Protein AF-A0AAV5TIB2-F1 (afdb_monomer_lite)

Organism: NCBI:txid358040

Secondary structure (DSSP, 8-state):
-HHHHHHS-TTTTTS---PPPSSS---THHHHHHHHHHHHHHHHHHHHHHHHHHHH-GGGHHHHHHHHHHHHHHHHHHHHHHGGGS-HHHHHHHHHHHHHHHHHHHHHHH--

Sequence (112 aa):
MLLMLLSTPTWATTTPTDEETLFFEPNPYIPLVIAVLFGIGDNCVNTSRTVICALILPEKRAQVFSISKFYQSLFQALIMFLSPLISVQVYSAVMTSFGFAALFLYKSAIEN

Foldseek 3Di:
DVLCQQADDFQVQADDDPDDGNHDDDDPVSVVVVVVVVVVVVVVVLVLLLVLLCVQCVPCSVVSSVVVVVVVVVVVVVCVVCRNVGTPVRVVVVVVVVVVVCVVVSVVSVVD

Structure (mmCIF, N/CA/C/O backbone):
data_AF-A0AAV5TIB2-F1
#
_entry.id   AF-A0AAV5TIB2-F1
#
loop_
_atom_site.group_PDB
_atom_site.id
_atom_site.type_symbol
_atom_site.label_atom_id
_atom_site.label_alt_id
_atom_site.label_comp_id
_atom_site.label_asym_id
_atom_site.label_entity_id
_atom_site.label_seq_id
_atom_site.pdbx_PDB_ins_code
_atom_site.Cartn_x
_atom_site.Cartn_y
_atom_site.Cartn_z
_atom_site.occupancy
_atom_site.B_iso_or_equiv
_atom_site.auth_seq_id
_atom_site.auth_comp_id
_atom_site.auth_asym_id
_atom_site.auth_atom_id
_atom_site.pdbx_PDB_model_num
ATOM 1 N N . MET A 1 1 ? 2.931 -4.862 -4.838 1.00 81.31 1 MET A N 1
ATOM 2 C CA . MET A 1 1 ? 4.291 -4.290 -4.730 1.00 81.31 1 MET A CA 1
ATOM 3 C C . MET A 1 1 ? 5.316 -5.107 -5.498 1.00 81.31 1 MET A C 1
ATOM 5 O O . MET A 1 1 ? 5.884 -4.570 -6.433 1.00 81.31 1 MET A O 1
ATOM 9 N N . LEU A 1 2 ? 5.494 -6.399 -5.197 1.00 86.81 2 LEU A N 1
ATOM 10 C CA . LEU A 1 2 ? 6.515 -7.234 -5.854 1.00 86.81 2 LEU A CA 1
ATOM 11 C C . LEU A 1 2 ? 6.412 -7.283 -7.385 1.00 86.81 2 LEU A C 1
ATOM 13 O O . LEU A 1 2 ? 7.404 -7.039 -8.053 1.00 86.81 2 LEU A O 1
ATOM 17 N N . LEU A 1 3 ? 5.220 -7.532 -7.942 1.00 86.19 3 LEU A N 1
ATOM 18 C CA . LEU A 1 3 ? 5.050 -7.618 -9.398 1.00 86.19 3 LEU A CA 1
ATOM 19 C C . LEU A 1 3 ? 5.461 -6.313 -10.104 1.00 86.19 3 LEU A C 1
ATOM 21 O O . LEU A 1 3 ? 6.228 -6.361 -11.051 1.00 86.19 3 LEU A O 1
ATOM 25 N N . MET A 1 4 ? 5.035 -5.160 -9.569 1.00 87.38 4 MET A N 1
ATOM 26 C CA . MET A 1 4 ? 5.437 -3.832 -10.053 1.00 87.38 4 MET A CA 1
ATOM 27 C C . MET A 1 4 ? 6.957 -3.638 -9.978 1.00 87.38 4 MET A C 1
ATOM 29 O O . MET A 1 4 ? 7.560 -3.173 -10.932 1.00 87.38 4 MET A O 1
ATOM 33 N N . LEU A 1 5 ? 7.593 -4.021 -8.867 1.00 87.75 5 LEU A N 1
ATOM 34 C CA . LEU A 1 5 ? 9.041 -3.871 -8.702 1.00 87.75 5 LEU A CA 1
ATOM 35 C C . LEU A 1 5 ? 9.839 -4.715 -9.711 1.00 87.75 5 LEU A C 1
ATOM 37 O O . LEU A 1 5 ? 10.896 -4.294 -10.162 1.00 87.75 5 LEU A O 1
ATOM 41 N N . LEU A 1 6 ? 9.342 -5.906 -10.053 1.00 87.44 6 LEU A N 1
ATOM 42 C CA . LEU A 1 6 ? 10.032 -6.844 -10.941 1.00 87.44 6 LEU A CA 1
ATOM 43 C C . LEU A 1 6 ? 9.843 -6.533 -12.433 1.00 87.44 6 LEU A C 1
ATOM 45 O O . LEU A 1 6 ? 10.684 -6.931 -13.240 1.00 87.44 6 LEU A O 1
ATOM 49 N N . SER A 1 7 ? 8.750 -5.855 -12.797 1.00 88.06 7 SER A N 1
ATOM 50 C CA . SER A 1 7 ? 8.375 -5.572 -14.189 1.00 88.06 7 SER A CA 1
ATOM 51 C C . SER A 1 7 ? 8.530 -4.110 -14.609 1.00 88.06 7 SER A C 1
ATOM 53 O O . SER A 1 7 ? 8.191 -3.767 -15.739 1.00 88.06 7 SER A O 1
ATOM 55 N N . THR A 1 8 ? 8.925 -3.213 -13.703 1.00 87.06 8 THR A N 1
ATOM 56 C CA . THR A 1 8 ? 8.943 -1.768 -13.969 1.00 87.06 8 THR A CA 1
ATOM 57 C C . THR A 1 8 ? 10.332 -1.183 -13.698 1.00 87.06 8 THR A C 1
ATOM 59 O O . THR A 1 8 ? 10.834 -1.332 -12.582 1.00 87.06 8 THR A O 1
ATOM 62 N N . PRO A 1 9 ? 10.947 -0.492 -14.678 1.00 86.44 9 PRO A N 1
ATOM 63 C CA . PRO A 1 9 ? 12.220 0.199 -14.486 1.00 86.44 9 PRO A CA 1
ATOM 64 C C . PRO A 1 9 ? 12.151 1.292 -13.413 1.00 86.44 9 PRO A C 1
ATOM 66 O O . PRO A 1 9 ? 11.095 1.876 -13.158 1.00 86.44 9 PRO A O 1
ATOM 69 N N . THR A 1 10 ? 13.296 1.616 -12.809 1.00 84.62 10 THR A N 1
ATOM 70 C CA . THR A 1 10 ? 13.386 2.487 -11.621 1.00 84.62 10 THR A CA 1
ATOM 71 C C . THR A 1 10 ? 12.777 3.876 -11.833 1.00 84.62 10 THR A C 1
ATOM 73 O O . THR A 1 10 ? 12.105 4.391 -10.934 1.00 84.62 10 THR A O 1
ATOM 76 N N . TRP A 1 11 ? 12.981 4.460 -13.018 1.00 84.06 11 TRP A N 1
ATOM 77 C CA . TRP A 1 11 ? 12.564 5.825 -13.370 1.00 84.06 11 TRP A CA 1
ATOM 78 C C . TRP A 1 11 ? 11.382 5.894 -14.343 1.00 84.06 11 TRP A C 1
ATOM 80 O O . TRP A 1 11 ? 11.023 6.978 -14.807 1.00 84.06 11 TRP A O 1
ATOM 90 N N . ALA A 1 12 ? 10.713 4.765 -14.593 1.00 83.31 12 ALA A N 1
ATOM 91 C CA . ALA A 1 12 ? 9.584 4.693 -15.522 1.00 83.31 12 ALA A CA 1
ATOM 92 C C . ALA A 1 12 ? 8.384 5.579 -15.122 1.00 83.31 12 ALA A C 1
ATOM 94 O O . ALA A 1 12 ? 7.521 5.856 -15.950 1.00 83.31 12 ALA A O 1
ATOM 95 N N . THR A 1 13 ? 8.314 6.031 -13.866 1.00 77.44 13 THR A N 1
ATOM 96 C CA . THR A 1 13 ? 7.272 6.939 -13.356 1.00 77.44 13 THR A CA 1
ATOM 97 C C . THR A 1 13 ? 7.497 8.408 -13.705 1.00 77.44 13 THR A C 1
ATOM 99 O O . THR A 1 13 ? 6.547 9.186 -13.641 1.00 77.44 13 THR A O 1
ATOM 102 N N . THR A 1 14 ? 8.721 8.796 -14.066 1.00 82.06 14 THR A N 1
ATOM 103 C CA . THR A 1 14 ? 9.094 10.206 -14.273 1.00 82.06 14 THR A CA 1
ATOM 104 C C . THR A 1 14 ? 9.515 10.481 -15.710 1.00 82.06 14 THR A C 1
ATOM 106 O O . THR A 1 14 ? 9.211 11.546 -16.245 1.00 82.06 14 THR A O 1
ATOM 109 N N . THR A 1 15 ? 10.198 9.533 -16.352 1.00 81.81 15 THR A N 1
ATOM 110 C CA . THR A 1 15 ? 10.759 9.712 -17.694 1.00 81.81 15 THR A CA 1
ATOM 111 C C . THR A 1 15 ? 10.554 8.470 -18.556 1.00 81.81 15 THR A C 1
ATOM 113 O O . THR A 1 15 ? 10.665 7.351 -18.043 1.00 81.81 15 THR A O 1
ATOM 116 N N . PRO A 1 16 ? 10.321 8.631 -19.876 1.00 80.69 16 PRO A N 1
ATOM 117 C CA . PRO A 1 16 ? 10.408 7.519 -20.815 1.00 80.69 16 PRO A CA 1
ATOM 118 C C . PRO A 1 16 ? 11.749 6.804 -20.636 1.00 80.69 16 PRO A C 1
ATOM 120 O O . PRO A 1 16 ? 12.796 7.448 -20.609 1.00 80.69 16 PRO A O 1
ATOM 123 N N . THR A 1 17 ? 11.694 5.493 -20.440 1.00 80.88 17 THR A N 1
ATOM 124 C CA . THR A 1 17 ? 12.839 4.663 -20.065 1.00 80.88 17 THR A CA 1
ATOM 125 C C . THR A 1 17 ? 12.826 3.406 -20.916 1.00 80.88 17 THR A C 1
ATOM 127 O O . THR A 1 17 ? 11.769 2.802 -21.082 1.00 80.88 17 THR A O 1
ATOM 130 N N . ASP A 1 18 ? 14.003 3.028 -21.405 1.00 77.88 18 ASP A N 1
ATOM 131 C CA . ASP A 1 18 ? 14.257 1.785 -22.148 1.00 77.88 18 ASP A CA 1
ATOM 132 C C . ASP A 1 18 ? 15.269 0.896 -21.396 1.00 77.88 18 ASP A C 1
ATOM 134 O O . ASP A 1 18 ? 15.993 0.091 -21.970 1.00 77.88 18 ASP A O 1
ATOM 138 N N . GLU A 1 19 ? 15.388 1.112 -20.082 1.00 78.06 19 GLU A N 1
ATOM 139 C CA . GLU A 1 19 ? 16.243 0.313 -19.207 1.00 78.06 19 GLU A CA 1
ATOM 140 C C . GLU A 1 19 ? 15.662 -1.089 -19.007 1.00 78.06 19 GLU A C 1
ATOM 142 O O . GLU A 1 19 ? 14.444 -1.273 -18.913 1.00 78.06 19 GLU A O 1
ATOM 147 N N . GLU A 1 20 ? 16.556 -2.068 -18.859 1.00 77.38 20 GLU A N 1
ATOM 148 C CA . GLU A 1 20 ? 16.172 -3.438 -18.545 1.00 77.38 20 GLU A CA 1
ATOM 149 C C . GLU A 1 20 ? 15.423 -3.522 -17.208 1.00 77.38 20 GLU A C 1
ATOM 151 O O . GLU A 1 20 ? 15.765 -2.901 -16.196 1.00 77.38 20 GLU A O 1
ATOM 156 N N . THR A 1 21 ? 14.375 -4.338 -17.202 1.00 83.00 21 THR A N 1
ATOM 157 C CA . THR A 1 21 ? 13.627 -4.692 -15.997 1.00 83.00 21 THR A CA 1
ATOM 158 C C . THR A 1 21 ? 14.363 -5.729 -15.160 1.00 83.00 21 THR A C 1
ATOM 160 O O . THR A 1 21 ? 15.120 -6.539 -15.683 1.00 83.00 21 THR A O 1
ATOM 163 N N . LEU A 1 22 ? 14.044 -5.787 -13.866 1.00 77.56 22 LEU A N 1
ATOM 164 C CA . LEU A 1 22 ? 14.631 -6.752 -12.932 1.00 77.56 22 LEU A CA 1
ATOM 165 C C . LEU A 1 22 ? 14.416 -8.220 -13.332 1.00 77.56 22 LEU A C 1
ATOM 167 O O . LEU A 1 22 ? 15.322 -9.029 -13.148 1.00 77.56 22 LEU A O 1
ATOM 171 N N . PHE A 1 23 ? 13.217 -8.584 -13.804 1.00 83.00 23 PHE A N 1
ATOM 172 C CA . PHE A 1 23 ? 12.916 -9.986 -14.122 1.00 83.00 23 PHE A CA 1
ATOM 173 C C . PHE A 1 23 ? 11.888 -10.197 -15.238 1.00 83.00 23 PHE A C 1
ATOM 175 O O . PHE A 1 23 ? 12.005 -11.158 -15.993 1.00 83.00 23 PHE A O 1
ATOM 182 N N . PHE A 1 24 ? 10.867 -9.340 -15.340 1.00 83.19 24 PHE A N 1
ATOM 183 C CA . PHE A 1 24 ? 9.804 -9.495 -16.336 1.00 83.19 24 PHE A CA 1
ATOM 184 C C . PHE A 1 24 ? 9.873 -8.401 -17.386 1.00 83.19 24 PHE A C 1
ATOM 186 O O . PHE A 1 24 ? 9.713 -7.231 -17.048 1.00 83.19 24 PHE A O 1
ATOM 193 N N . GLU A 1 25 ? 10.011 -8.802 -18.648 1.00 82.81 25 GLU A N 1
ATOM 194 C CA . GLU A 1 25 ? 9.998 -7.875 -19.774 1.00 82.81 25 GLU A CA 1
ATOM 195 C C . GLU A 1 25 ? 8.667 -7.093 -19.829 1.00 82.81 25 GLU A C 1
ATOM 197 O O . GLU A 1 25 ? 7.593 -7.687 -19.639 1.00 82.81 25 GLU A O 1
ATOM 202 N N . PRO A 1 26 ? 8.699 -5.766 -20.062 1.00 79.50 26 PRO A N 1
ATOM 203 C CA . PRO A 1 26 ? 7.496 -4.948 -20.107 1.00 79.50 26 PRO A CA 1
ATOM 204 C C . PRO A 1 26 ? 6.520 -5.424 -21.190 1.00 79.50 26 PRO A C 1
ATOM 206 O O . PRO A 1 26 ? 6.841 -5.485 -22.372 1.00 79.50 26 PRO A O 1
ATOM 209 N N . ASN A 1 27 ? 5.282 -5.717 -20.794 1.00 86.06 27 ASN A N 1
ATOM 210 C CA . ASN A 1 27 ? 4.205 -6.116 -21.700 1.00 86.06 27 ASN A CA 1
ATOM 211 C C . ASN A 1 27 ? 2.891 -5.451 -21.254 1.00 86.06 27 ASN A C 1
ATOM 213 O O . ASN A 1 27 ? 2.645 -5.406 -20.046 1.00 86.06 27 ASN A O 1
ATOM 217 N N . PRO A 1 28 ? 2.020 -4.978 -22.171 1.00 87.06 28 PRO A N 1
ATOM 218 C CA . PRO A 1 28 ? 0.722 -4.379 -21.839 1.00 87.06 28 PRO A CA 1
ATOM 219 C C . PRO A 1 28 ? -0.195 -5.216 -20.928 1.00 87.06 28 PRO A C 1
ATOM 221 O O . PRO A 1 28 ? -1.021 -4.638 -20.224 1.00 87.06 28 PRO A O 1
ATOM 224 N N . TYR A 1 29 ? -0.065 -6.546 -20.873 1.00 91.75 29 TYR A N 1
ATOM 225 C CA . TYR A 1 29 ? -0.892 -7.372 -19.977 1.00 91.75 29 TYR A CA 1
ATOM 226 C C . TYR A 1 29 ? -0.479 -7.284 -18.500 1.00 91.75 29 TYR A C 1
ATOM 228 O O . TYR A 1 29 ? -1.325 -7.408 -17.613 1.00 91.75 29 TYR A O 1
ATOM 236 N N . ILE A 1 30 ? 0.801 -7.038 -18.212 1.00 91.19 30 ILE A N 1
ATOM 237 C CA . ILE A 1 30 ? 1.321 -6.947 -16.840 1.00 91.19 30 ILE A CA 1
ATOM 238 C C . ILE A 1 30 ? 0.674 -5.796 -16.045 1.00 91.19 30 ILE A C 1
ATOM 240 O O . ILE A 1 30 ? 0.164 -6.065 -14.953 1.00 91.19 30 ILE A O 1
ATOM 244 N N . PRO A 1 31 ? 0.612 -4.540 -16.538 1.00 90.50 31 PRO A N 1
ATOM 245 C CA . PRO A 1 31 ? -0.034 -3.454 -15.806 1.00 90.50 31 PRO A CA 1
ATOM 246 C C . PRO A 1 31 ? -1.536 -3.686 -15.604 1.00 90.50 31 PRO A C 1
ATOM 248 O O . PRO A 1 31 ? -2.070 -3.240 -14.593 1.00 90.50 31 PRO A O 1
ATOM 251 N N . LEU A 1 32 ? -2.216 -4.431 -16.488 1.00 93.50 32 LEU A N 1
ATOM 252 C CA . LEU A 1 32 ? -3.620 -4.813 -16.283 1.00 93.50 32 LEU A CA 1
ATOM 253 C C . LEU A 1 32 ? -3.774 -5.754 -15.084 1.00 93.50 32 LEU A C 1
ATOM 255 O O . LEU A 1 32 ? -4.631 -5.534 -14.228 1.00 93.50 32 LEU A O 1
ATOM 259 N N . VAL A 1 33 ? -2.914 -6.769 -14.978 1.00 93.69 33 VAL A N 1
ATOM 260 C CA . VAL A 1 33 ? -2.896 -7.673 -13.818 1.00 93.69 33 VAL A CA 1
ATOM 261 C C . VAL A 1 33 ? -2.548 -6.905 -12.543 1.00 93.69 33 VAL A C 1
ATOM 263 O O . VAL A 1 33 ? -3.210 -7.083 -11.520 1.00 93.69 33 VAL A O 1
ATOM 266 N N . ILE A 1 34 ? -1.560 -6.006 -12.602 1.00 92.75 34 ILE A N 1
ATOM 267 C CA . ILE A 1 34 ? -1.218 -5.120 -11.483 1.00 92.75 34 ILE A CA 1
ATOM 268 C C . ILE A 1 34 ? -2.444 -4.298 -11.068 1.00 92.75 34 ILE A C 1
ATOM 270 O O . ILE A 1 34 ? -2.772 -4.283 -9.884 1.00 92.75 34 ILE A O 1
ATOM 274 N N . ALA A 1 35 ? -3.150 -3.669 -12.010 1.00 93.12 35 ALA A N 1
ATOM 275 C CA . ALA A 1 35 ? -4.329 -2.855 -11.725 1.00 93.12 35 ALA A CA 1
ATOM 276 C C . ALA A 1 35 ? -5.442 -3.663 -11.038 1.00 93.12 35 ALA A C 1
ATOM 278 O O . ALA A 1 35 ? -6.017 -3.192 -10.057 1.00 93.12 35 ALA A O 1
ATOM 279 N N . VAL A 1 36 ? -5.698 -4.898 -11.484 1.00 95.38 36 VAL A N 1
ATOM 280 C CA . VAL A 1 36 ? -6.665 -5.799 -10.834 1.00 95.38 36 VAL A CA 1
ATOM 281 C C . VAL A 1 36 ? -6.242 -6.119 -9.399 1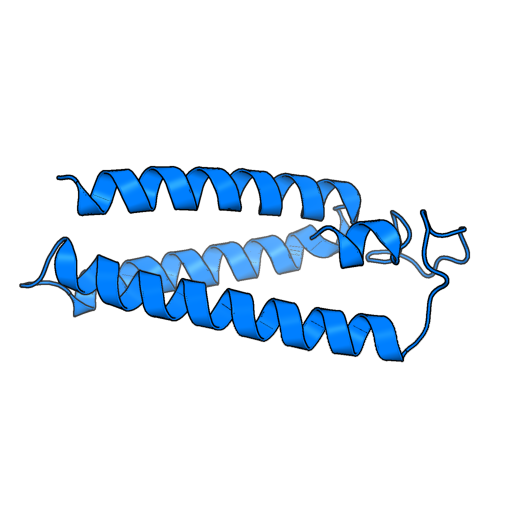.00 95.38 36 VAL A C 1
ATOM 283 O O . VAL A 1 36 ? -7.040 -5.969 -8.475 1.00 95.38 36 VAL A O 1
ATOM 286 N N . LEU A 1 37 ? -4.984 -6.514 -9.184 1.00 93.94 37 LEU A N 1
ATOM 287 C CA . LEU A 1 37 ? -4.474 -6.850 -7.850 1.00 93.94 37 LEU A CA 1
ATOM 288 C C . LEU A 1 37 ? -4.505 -5.647 -6.900 1.00 93.94 37 LEU A C 1
ATOM 290 O O . LEU A 1 37 ? -4.879 -5.786 -5.734 1.00 93.94 37 LEU A O 1
ATOM 294 N N . PHE A 1 38 ? -4.143 -4.462 -7.394 1.00 92.19 38 PHE A N 1
ATOM 295 C CA . PHE A 1 38 ? -4.237 -3.220 -6.632 1.00 92.19 38 PHE A CA 1
ATOM 296 C C . PHE A 1 38 ? -5.685 -2.856 -6.314 1.00 92.19 38 PHE A C 1
ATOM 298 O O . PHE A 1 38 ? -5.960 -2.475 -5.181 1.00 92.19 38 PHE A O 1
ATOM 305 N N . GLY A 1 39 ? -6.611 -3.020 -7.261 1.00 94.38 39 GLY A N 1
ATOM 306 C CA . GLY A 1 39 ? -8.036 -2.777 -7.035 1.00 94.38 39 GLY A CA 1
ATOM 307 C C . GLY A 1 39 ? -8.620 -3.687 -5.954 1.00 94.38 39 GLY A C 1
ATOM 308 O O . GLY A 1 39 ? -9.333 -3.217 -5.068 1.00 94.38 39 GLY A O 1
ATOM 309 N N . ILE A 1 40 ? -8.259 -4.975 -5.964 1.00 95.38 40 ILE A N 1
ATOM 310 C CA . ILE A 1 40 ? -8.645 -5.921 -4.906 1.00 95.38 40 ILE A CA 1
ATOM 311 C C . ILE A 1 40 ? -8.081 -5.463 -3.555 1.00 95.38 40 ILE A C 1
ATOM 313 O O . ILE A 1 40 ? -8.820 -5.379 -2.573 1.00 95.38 40 ILE A O 1
ATOM 317 N N . GLY A 1 41 ? -6.787 -5.131 -3.503 1.00 92.19 41 GLY A N 1
ATOM 318 C CA . GLY A 1 41 ? -6.128 -4.673 -2.280 1.00 92.19 41 GLY A CA 1
ATOM 319 C C . GLY A 1 41 ? -6.733 -3.386 -1.711 1.00 92.19 41 GLY A C 1
ATOM 320 O O . GLY A 1 41 ? -7.018 -3.319 -0.514 1.00 92.19 41 GLY A O 1
ATOM 321 N N . ASP A 1 42 ? -6.981 -2.387 -2.557 1.00 92.00 42 ASP A N 1
ATOM 322 C CA . ASP A 1 42 ? -7.585 -1.114 -2.153 1.00 92.00 42 ASP A CA 1
ATOM 323 C C . ASP A 1 42 ? -9.011 -1.308 -1.620 1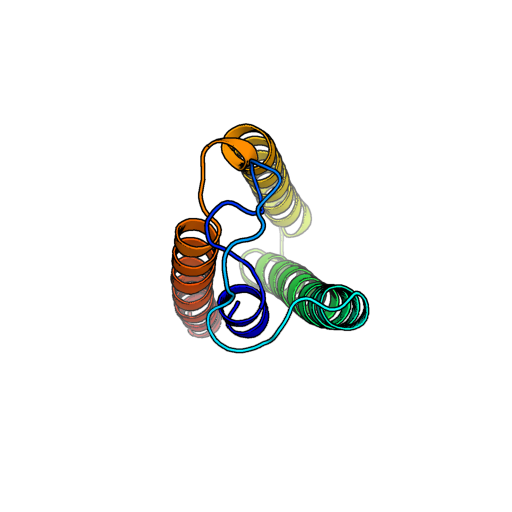.00 92.00 42 ASP A C 1
ATOM 325 O O . ASP A 1 42 ? -9.375 -0.750 -0.578 1.00 92.00 42 ASP A O 1
ATOM 329 N N . ASN A 1 43 ? -9.802 -2.172 -2.261 1.00 94.50 43 ASN A N 1
ATOM 330 C CA . ASN A 1 43 ? -11.141 -2.499 -1.780 1.00 94.50 43 ASN A CA 1
ATOM 331 C C . ASN A 1 43 ? -11.111 -3.165 -0.393 1.00 94.50 43 ASN A C 1
ATOM 333 O O . ASN A 1 43 ? -11.901 -2.799 0.485 1.00 94.50 43 ASN A O 1
ATOM 337 N N . CYS A 1 44 ? -10.179 -4.096 -0.158 1.00 93.44 44 CYS A N 1
ATOM 338 C CA . CYS A 1 44 ? -9.990 -4.718 1.154 1.00 93.44 44 CYS A CA 1
ATOM 339 C C . CYS A 1 44 ? -9.663 -3.670 2.228 1.00 93.44 44 CYS A C 1
ATOM 341 O O . CYS A 1 44 ? -10.335 -3.620 3.256 1.00 93.44 44 CYS A O 1
ATOM 343 N N . VAL A 1 45 ? -8.700 -2.776 1.974 1.00 91.44 45 VAL A N 1
ATOM 344 C CA . VAL A 1 45 ? -8.306 -1.723 2.930 1.00 91.44 45 VAL A CA 1
ATOM 345 C C . VAL A 1 45 ? -9.464 -0.764 3.230 1.00 91.44 45 VAL A C 1
ATOM 347 O O . VAL A 1 45 ? -9.702 -0.420 4.392 1.00 91.44 45 VAL A O 1
ATOM 350 N N . ASN A 1 46 ? -10.220 -0.341 2.214 1.00 92.38 46 ASN A N 1
ATOM 351 C CA . ASN A 1 46 ? -11.381 0.535 2.401 1.00 92.38 46 ASN A CA 1
ATOM 352 C C . ASN A 1 46 ? -12.512 -0.148 3.189 1.00 92.38 46 ASN A C 1
ATOM 354 O O . ASN A 1 46 ? -13.148 0.489 4.038 1.00 92.38 46 ASN A O 1
ATOM 358 N N . THR A 1 47 ? -12.728 -1.444 2.964 1.00 94.69 47 THR A N 1
ATOM 359 C CA . THR A 1 47 ? -13.707 -2.235 3.720 1.00 94.69 47 THR A CA 1
ATOM 360 C C . THR A 1 47 ? -13.274 -2.380 5.179 1.00 94.69 47 THR A C 1
ATOM 362 O O . THR A 1 47 ? -14.033 -2.024 6.084 1.00 94.69 47 THR A O 1
ATOM 365 N N . SER A 1 48 ? -12.027 -2.795 5.427 1.00 92.88 48 SER A N 1
ATOM 366 C CA . SER A 1 48 ? -11.461 -2.926 6.775 1.00 92.88 48 SER A CA 1
ATOM 367 C C . SER A 1 48 ? -11.506 -1.614 7.556 1.00 92.88 48 SER A C 1
ATOM 369 O O . SER A 1 48 ? -11.850 -1.626 8.735 1.00 92.88 48 SER A O 1
ATOM 371 N N . ARG A 1 49 ? -11.230 -0.473 6.909 1.00 92.06 49 ARG A N 1
ATOM 372 C CA . ARG A 1 49 ? -11.357 0.864 7.515 1.00 92.06 49 ARG A CA 1
ATOM 373 C C . ARG A 1 49 ? -12.780 1.137 7.989 1.00 92.06 49 ARG A C 1
ATOM 375 O O . ARG A 1 49 ? -12.961 1.598 9.110 1.00 92.06 49 ARG A O 1
ATOM 382 N N . THR A 1 50 ? -13.775 0.869 7.144 1.00 93.06 50 THR A N 1
ATOM 383 C CA . THR A 1 50 ? -15.189 1.081 7.491 1.00 93.06 50 THR A CA 1
ATOM 384 C C . THR A 1 50 ? -15.564 0.290 8.743 1.00 93.06 50 THR A C 1
ATOM 386 O O . THR A 1 50 ? -16.163 0.847 9.662 1.00 93.06 50 THR A O 1
ATOM 389 N N . VAL A 1 51 ? -15.141 -0.976 8.813 1.00 93.25 51 VAL A N 1
ATOM 390 C CA . VAL A 1 51 ? -15.360 -1.843 9.980 1.00 93.25 51 VAL A CA 1
ATOM 391 C C . VAL A 1 51 ? -14.640 -1.297 11.213 1.00 93.25 51 VAL A C 1
ATOM 393 O O . VAL A 1 51 ? -15.271 -1.116 12.249 1.00 93.25 51 VAL A O 1
ATOM 396 N N . ILE A 1 52 ? -13.353 -0.956 11.107 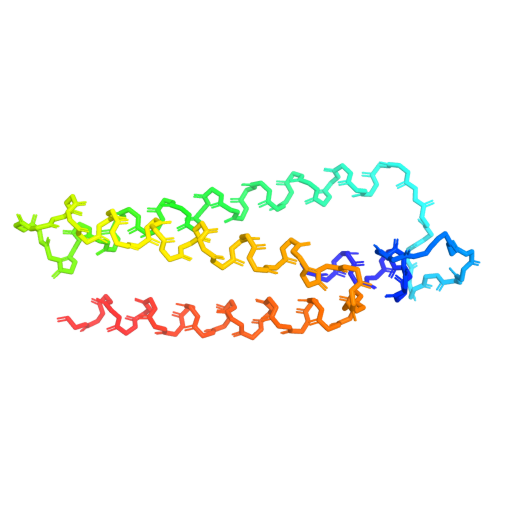1.00 92.12 52 ILE A N 1
ATOM 397 C CA . ILE A 1 52 ? -12.575 -0.433 12.240 1.00 92.12 52 ILE A CA 1
ATOM 398 C C . ILE A 1 52 ? -13.160 0.869 12.790 1.00 92.12 52 ILE A C 1
ATOM 400 O O . ILE A 1 52 ? -13.296 1.017 14.001 1.00 92.12 52 ILE A O 1
ATOM 404 N N . CYS A 1 53 ? -13.554 1.807 11.924 1.00 92.00 53 CYS A N 1
ATOM 405 C CA . CYS A 1 53 ? -14.139 3.070 12.368 1.00 92.00 53 CYS A CA 1
ATOM 406 C C . CYS A 1 53 ? -15.479 2.852 13.083 1.00 92.00 53 CYS A C 1
ATOM 408 O O . CYS A 1 53 ? -15.821 3.626 13.976 1.00 92.00 53 CYS A O 1
ATOM 410 N N . ALA A 1 54 ? -16.227 1.811 12.704 1.00 92.00 54 ALA A N 1
ATOM 411 C CA . ALA A 1 54 ? -17.461 1.428 13.376 1.00 92.00 54 ALA A CA 1
ATOM 412 C C . ALA A 1 54 ? -17.215 0.710 14.714 1.00 92.00 54 ALA A C 1
ATOM 414 O O . ALA A 1 54 ? 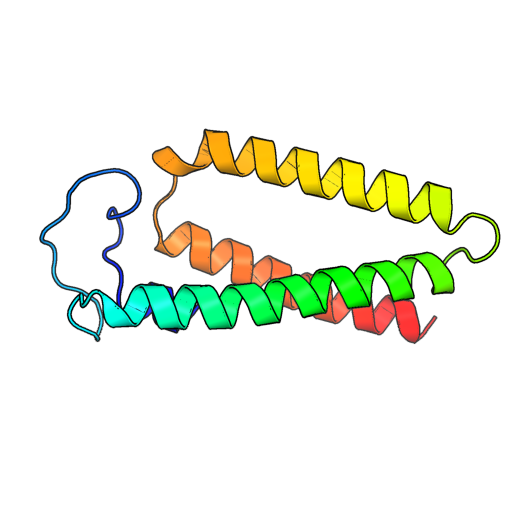-18.006 0.901 15.634 1.00 92.00 54 ALA A O 1
ATOM 415 N N . LEU A 1 55 ? -16.139 -0.076 14.830 1.00 91.50 55 LEU A N 1
ATOM 416 C CA . LEU A 1 55 ? -15.784 -0.804 16.054 1.00 91.50 55 LEU A CA 1
ATOM 417 C C . LEU A 1 55 ? -15.180 0.104 17.131 1.00 91.50 55 LEU A C 1
ATOM 419 O O . LEU A 1 55 ? -15.607 0.043 18.277 1.00 91.50 55 LEU A O 1
ATOM 423 N N . ILE A 1 56 ? -14.223 0.966 16.769 1.00 89.69 56 ILE A N 1
ATOM 424 C CA . ILE A 1 56 ? -13.471 1.783 17.740 1.00 89.69 56 ILE A CA 1
ATOM 425 C C . ILE A 1 56 ? -14.364 2.828 18.420 1.00 89.69 56 ILE A C 1
ATOM 427 O O . ILE A 1 56 ? -14.207 3.103 19.607 1.00 89.69 56 ILE A O 1
ATOM 431 N N . LEU A 1 57 ? -15.278 3.457 17.672 1.00 91.44 57 LEU A N 1
ATOM 432 C CA . LEU A 1 57 ? -16.133 4.515 18.215 1.00 91.44 57 LEU A CA 1
ATOM 433 C C . LEU A 1 57 ? -17.556 4.431 17.638 1.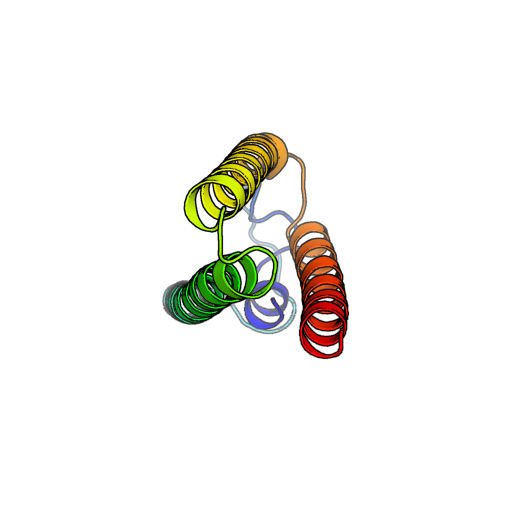00 91.44 57 LEU A C 1
ATOM 435 O O . LEU A 1 57 ? -17.927 5.249 16.789 1.00 91.44 57 LEU A O 1
ATOM 439 N N . PRO A 1 58 ? -18.376 3.464 18.091 1.00 90.38 58 PRO A N 1
ATOM 440 C CA . PRO A 1 58 ? -19.674 3.156 17.484 1.00 90.38 58 PRO A CA 1
ATOM 441 C C . PRO A 1 58 ? -20.628 4.356 17.476 1.00 90.38 58 PRO A C 1
ATOM 443 O O . PRO A 1 58 ? -21.257 4.644 16.454 1.00 90.38 58 PRO A O 1
ATOM 446 N N . GLU A 1 59 ? -20.650 5.126 18.566 1.00 95.56 59 GLU A N 1
ATOM 447 C CA . GLU A 1 59 ? -21.479 6.329 18.721 1.00 95.56 59 GLU A CA 1
ATOM 448 C C . GLU A 1 59 ? -21.129 7.437 17.716 1.00 95.56 59 GLU A C 1
ATOM 450 O O . GLU A 1 59 ? -21.985 8.230 17.319 1.00 95.56 59 GLU A O 1
ATOM 455 N N . LYS A 1 60 ? -19.863 7.510 17.284 1.00 93.81 60 LYS A N 1
ATOM 456 C CA . LYS A 1 60 ? -19.341 8.563 16.395 1.00 93.81 60 LYS A CA 1
ATOM 457 C C . LYS A 1 60 ? -18.770 8.004 15.090 1.00 93.81 60 LYS A C 1
ATOM 459 O O . LYS A 1 60 ? -17.974 8.673 14.429 1.00 93.81 60 LYS A O 1
ATOM 464 N N . ARG A 1 61 ? -19.226 6.820 14.666 1.00 92.88 61 ARG A N 1
ATOM 465 C CA . ARG A 1 61 ? -18.745 6.100 13.472 1.00 92.88 61 ARG A CA 1
ATOM 466 C C . ARG A 1 61 ? -18.630 6.976 12.221 1.00 92.88 61 ARG A C 1
ATOM 468 O O . ARG A 1 61 ? -17.620 6.930 11.530 1.00 92.88 61 ARG A O 1
ATOM 475 N N . ALA A 1 62 ? -19.626 7.829 11.964 1.00 93.19 62 ALA A N 1
ATOM 476 C CA . ALA A 1 62 ? -19.639 8.714 10.798 1.00 93.19 62 ALA A CA 1
ATOM 477 C C . ALA A 1 62 ? -18.558 9.806 10.875 1.00 93.19 62 ALA A C 1
ATOM 479 O O . ALA A 1 62 ? -17.913 10.109 9.875 1.00 93.19 62 ALA A O 1
ATOM 480 N N . GLN A 1 63 ? -18.324 10.364 12.067 1.00 95.50 63 GLN A N 1
ATOM 481 C CA . GLN A 1 63 ? -17.316 11.404 12.286 1.00 95.50 63 GLN A CA 1
ATOM 482 C C . GLN A 1 63 ? -15.908 10.820 12.140 1.00 95.50 63 GLN A C 1
ATOM 484 O O . GLN A 1 63 ? -15.090 11.363 11.399 1.00 95.50 63 GLN A O 1
ATOM 489 N N . VAL A 1 64 ? -15.649 9.671 12.771 1.00 94.56 64 VAL A N 1
ATOM 490 C CA . VAL A 1 64 ? -14.354 8.978 12.677 1.00 94.56 64 VAL A CA 1
ATOM 491 C C . VAL A 1 64 ? -14.075 8.529 11.245 1.00 94.56 64 VAL A C 1
ATOM 493 O O . VAL A 1 64 ? -12.975 8.744 10.736 1.00 94.56 64 VAL A O 1
ATOM 496 N N . PHE A 1 65 ? -15.076 7.978 10.555 1.00 94.00 65 PHE A N 1
ATOM 497 C CA . PHE A 1 65 ? -14.950 7.614 9.146 1.00 94.00 65 PHE A CA 1
ATOM 498 C C . PHE A 1 65 ? -14.648 8.831 8.260 1.00 94.00 65 PHE A C 1
ATOM 500 O O . PHE A 1 65 ? -13.753 8.766 7.415 1.00 94.00 65 PHE A O 1
ATOM 507 N N . SER A 1 66 ? -15.328 9.961 8.486 1.00 95.69 66 SER A N 1
ATOM 508 C CA . SER A 1 66 ? -15.088 11.206 7.748 1.00 95.69 66 SER A CA 1
ATOM 509 C C . SER A 1 66 ? -13.666 11.732 7.947 1.00 95.69 66 SER A C 1
ATOM 511 O O . SER A 1 66 ? -13.009 12.092 6.972 1.00 95.69 66 SER A O 1
ATOM 513 N N . ILE A 1 67 ? -13.160 11.741 9.185 1.00 95.44 67 ILE A N 1
ATOM 514 C CA . ILE A 1 67 ? -11.779 12.151 9.488 1.00 95.44 67 ILE A CA 1
ATOM 515 C C . ILE A 1 67 ? -10.789 11.214 8.784 1.00 95.44 67 ILE A C 1
ATOM 517 O O . ILE A 1 67 ? -9.851 11.661 8.127 1.00 95.44 67 ILE A O 1
ATOM 521 N N . SER A 1 68 ? -11.035 9.906 8.859 1.00 93.31 68 SER A N 1
ATOM 522 C CA . SER A 1 68 ? -10.215 8.888 8.201 1.00 93.31 68 SER A CA 1
ATOM 523 C C . SER A 1 68 ? -10.137 9.110 6.682 1.00 93.31 68 SER A C 1
ATOM 525 O O . SER A 1 68 ? -9.048 9.070 6.099 1.00 93.31 68 SER A O 1
ATOM 527 N N . LYS A 1 69 ? -11.275 9.392 6.033 1.00 93.75 69 LYS A N 1
ATOM 528 C CA . LYS A 1 69 ? -11.350 9.705 4.597 1.00 93.75 69 LYS A CA 1
ATOM 529 C C . LYS A 1 69 ? -10.675 11.030 4.245 1.00 93.75 69 LYS A C 1
ATOM 531 O O . LYS A 1 69 ? -9.978 11.082 3.237 1.00 93.75 69 LYS A O 1
ATOM 536 N N . PHE A 1 70 ? -10.813 12.059 5.080 1.00 96.69 70 PHE A N 1
ATOM 537 C CA . PHE A 1 70 ? -10.128 13.339 4.885 1.00 96.69 70 PHE A CA 1
ATOM 538 C C . PHE A 1 70 ? -8.606 13.159 4.819 1.00 96.69 70 PHE A C 1
ATOM 540 O O . PHE A 1 70 ? -7.980 13.590 3.852 1.00 96.69 70 PHE A O 1
ATOM 547 N N . TYR A 1 71 ? -8.020 12.447 5.788 1.00 94.56 71 TYR A N 1
ATOM 548 C CA . TYR A 1 71 ? -6.585 12.160 5.767 1.00 94.56 71 TYR A CA 1
ATOM 549 C C . TYR A 1 71 ? -6.185 11.280 4.577 1.00 94.56 71 TYR A C 1
ATOM 551 O O . TYR A 1 71 ? -5.164 11.555 3.955 1.00 94.56 71 TYR A O 1
ATOM 559 N N . GLN A 1 72 ? -6.985 10.268 4.210 1.00 93.12 72 GLN A N 1
ATOM 560 C CA . GLN A 1 72 ? -6.712 9.445 3.020 1.00 93.12 72 GLN A CA 1
ATOM 561 C C . GLN A 1 72 ? -6.584 10.308 1.758 1.00 93.12 72 GLN A C 1
ATOM 563 O O . GLN A 1 72 ? -5.581 10.205 1.055 1.00 93.12 72 GLN A O 1
ATOM 568 N N . SER A 1 73 ? -7.565 11.175 1.499 1.00 94.75 73 SER A N 1
ATOM 569 C CA . SER A 1 73 ? -7.566 12.049 0.323 1.00 94.75 73 SER A CA 1
ATOM 570 C C . SER A 1 73 ? -6.435 13.077 0.360 1.00 94.75 73 SER A C 1
ATOM 572 O O . SER A 1 73 ? -5.824 13.347 -0.671 1.00 94.75 73 SER A O 1
ATOM 574 N N . LEU A 1 74 ? -6.110 13.616 1.541 1.00 95.56 74 LEU A N 1
ATOM 575 C CA . LEU A 1 74 ? -4.991 14.543 1.714 1.00 95.56 74 LEU A CA 1
ATOM 576 C C . LEU A 1 74 ? -3.653 13.881 1.360 1.00 95.56 74 LEU A C 1
ATOM 578 O O . LEU A 1 74 ? -2.887 14.429 0.571 1.00 95.56 74 LEU A O 1
ATOM 582 N N . PHE A 1 75 ? -3.382 12.687 1.894 1.00 91.81 75 PHE A N 1
ATOM 583 C CA . PHE A 1 75 ? -2.160 11.948 1.567 1.00 91.81 75 PHE A CA 1
ATOM 584 C C . PHE A 1 75 ? -2.111 11.545 0.094 1.00 91.81 75 PHE A C 1
ATOM 586 O O . PHE A 1 75 ? -1.049 11.623 -0.517 1.00 91.81 75 PHE A O 1
ATOM 593 N N . GLN A 1 76 ? -3.244 11.169 -0.500 1.00 91.44 76 GLN A N 1
ATOM 594 C CA . GLN A 1 76 ? -3.308 10.846 -1.923 1.00 91.44 76 GLN A CA 1
ATOM 595 C C . GLN A 1 76 ? -2.985 12.065 -2.799 1.00 91.44 76 GLN A C 1
ATOM 597 O O . GLN A 1 76 ? -2.224 11.938 -3.757 1.00 91.44 76 GLN A O 1
ATOM 602 N N . ALA A 1 77 ? -3.485 13.250 -2.435 1.00 95.00 77 ALA A N 1
ATOM 603 C CA . ALA A 1 77 ? -3.137 14.496 -3.110 1.00 95.00 77 ALA A CA 1
ATOM 604 C C . ALA A 1 77 ? -1.638 14.811 -2.982 1.00 95.00 77 ALA A C 1
ATOM 606 O O . ALA A 1 77 ? -0.987 15.098 -3.983 1.00 95.00 77 ALA A O 1
ATOM 607 N N . LEU A 1 78 ? -1.062 14.691 -1.780 1.00 92.50 78 LEU A N 1
ATOM 608 C CA . LEU A 1 78 ? 0.376 14.894 -1.567 1.00 92.50 78 LEU A CA 1
ATOM 609 C C . LEU A 1 78 ? 1.216 13.937 -2.422 1.00 92.50 78 LEU A C 1
ATOM 611 O O . LEU A 1 78 ? 2.129 14.375 -3.116 1.00 92.50 78 LEU A O 1
ATOM 615 N N . ILE A 1 79 ? 0.883 12.645 -2.419 1.00 89.50 79 ILE A N 1
ATOM 616 C CA . ILE A 1 79 ? 1.595 11.635 -3.209 1.00 89.50 79 ILE A CA 1
ATOM 617 C C . ILE A 1 79 ? 1.490 11.932 -4.707 1.00 89.50 79 ILE A C 1
ATOM 619 O O . ILE A 1 79 ? 2.473 11.746 -5.416 1.00 89.50 79 ILE A O 1
ATOM 623 N N . MET A 1 80 ? 0.349 12.425 -5.193 1.00 88.88 80 MET A N 1
ATOM 624 C CA . MET A 1 80 ? 0.193 12.818 -6.596 1.00 88.88 80 MET A CA 1
ATOM 625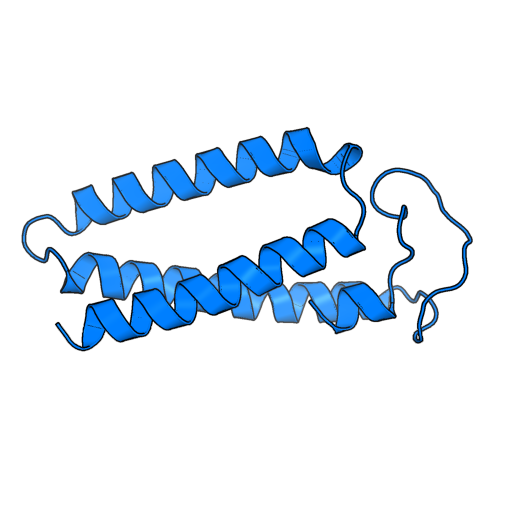 C C . MET A 1 80 ? 1.171 13.938 -6.988 1.00 88.88 80 MET A C 1
ATOM 627 O O . MET A 1 80 ? 1.773 13.866 -8.057 1.00 88.88 80 MET A O 1
ATOM 631 N N . PHE A 1 81 ? 1.391 14.929 -6.117 1.00 90.56 81 PHE A N 1
ATOM 632 C CA . PHE A 1 81 ? 2.387 15.984 -6.350 1.00 90.56 81 PHE A CA 1
ATOM 633 C C . PHE A 1 81 ? 3.834 15.502 -6.197 1.00 90.56 81 PHE A C 1
ATOM 635 O O . PHE A 1 81 ? 4.719 16.012 -6.880 1.00 90.56 81 PHE A O 1
ATOM 642 N N . LEU A 1 82 ? 4.087 14.532 -5.315 1.00 88.69 82 LEU A N 1
ATOM 643 C CA . LEU A 1 82 ? 5.418 13.953 -5.107 1.00 88.69 82 LEU A CA 1
ATOM 644 C C . LEU A 1 82 ? 5.781 12.890 -6.158 1.00 88.69 82 LEU A C 1
ATOM 646 O O . LEU A 1 82 ? 6.960 12.588 -6.328 1.00 88.69 82 LEU A O 1
ATOM 650 N N . SER A 1 83 ? 4.802 12.359 -6.894 1.00 86.94 83 SER A N 1
ATOM 651 C CA . SER A 1 83 ? 4.985 11.294 -7.886 1.00 86.94 83 SER A CA 1
ATOM 652 C C . SER A 1 83 ? 6.086 11.497 -8.919 1.00 86.94 83 SER A C 1
ATOM 654 O O . SER A 1 83 ? 6.794 10.524 -9.170 1.00 86.94 83 SER A O 1
ATOM 656 N N . PRO A 1 84 ? 6.297 12.688 -9.509 1.00 86.00 84 PRO A N 1
ATOM 657 C CA . PRO A 1 84 ? 7.388 12.866 -10.463 1.00 86.00 84 PRO A CA 1
ATOM 658 C C . PRO A 1 84 ? 8.776 12.878 -9.803 1.00 86.00 84 PRO A C 1
ATOM 660 O O . PRO A 1 84 ? 9.775 12.719 -10.495 1.00 86.00 84 PRO A O 1
ATOM 663 N N . LEU A 1 85 ? 8.873 13.061 -8.483 1.00 86.81 85 LEU A N 1
ATOM 664 C CA . LEU A 1 85 ? 10.151 13.189 -7.771 1.00 86.81 85 LEU A CA 1
ATOM 665 C C . LEU A 1 85 ? 10.663 11.860 -7.198 1.00 86.81 85 LEU A C 1
ATOM 667 O O . LEU A 1 85 ? 11.797 11.795 -6.726 1.00 86.81 85 LEU A O 1
ATOM 671 N N . ILE A 1 86 ? 9.832 10.815 -7.193 1.00 86.75 86 ILE A N 1
ATOM 672 C CA . ILE A 1 86 ? 10.089 9.572 -6.462 1.00 86.75 86 ILE A CA 1
ATOM 673 C C . ILE A 1 86 ? 10.204 8.398 -7.439 1.00 86.75 86 ILE A C 1
ATOM 675 O O . ILE A 1 86 ? 9.353 8.205 -8.305 1.00 86.75 86 ILE A O 1
ATOM 679 N N . SER A 1 87 ? 11.242 7.577 -7.258 1.00 87.81 87 SER A N 1
ATOM 680 C CA . SER A 1 87 ? 11.453 6.360 -8.045 1.00 87.81 87 SER A CA 1
ATOM 681 C C . SER A 1 87 ? 10.523 5.217 -7.625 1.00 87.81 87 SER A C 1
ATOM 683 O O . SER A 1 87 ? 10.046 5.139 -6.486 1.00 87.81 87 SER A O 1
ATOM 685 N N . VAL A 1 88 ? 10.313 4.260 -8.530 1.00 87.00 88 VAL A N 1
ATOM 686 C CA . VAL A 1 88 ? 9.450 3.083 -8.307 1.00 87.00 88 VAL A CA 1
ATOM 687 C C . VAL A 1 88 ? 9.883 2.263 -7.085 1.00 87.00 88 VAL A C 1
ATOM 689 O O . VAL A 1 88 ? 9.050 1.754 -6.331 1.00 87.00 88 VAL A O 1
ATOM 692 N N . GLN A 1 89 ? 11.192 2.167 -6.848 1.00 86.62 89 GLN A N 1
ATOM 693 C CA . GLN A 1 89 ? 11.754 1.426 -5.717 1.00 86.62 89 GLN A CA 1
ATOM 694 C C . GLN A 1 89 ? 11.372 2.062 -4.377 1.00 86.62 89 GLN A C 1
ATOM 696 O O . GLN A 1 89 ? 10.952 1.360 -3.453 1.00 86.62 89 GLN A O 1
ATOM 701 N N . VAL A 1 90 ? 11.455 3.392 -4.286 1.00 88.81 90 VAL A N 1
ATOM 702 C CA . VAL A 1 90 ? 11.076 4.135 -3.078 1.00 88.81 90 VAL A CA 1
ATOM 703 C C . VAL A 1 90 ? 9.572 4.011 -2.834 1.00 88.81 90 VAL A C 1
ATOM 705 O O . VAL A 1 90 ? 9.166 3.725 -1.708 1.00 88.81 90 VAL A O 1
ATOM 708 N N . TYR A 1 91 ? 8.749 4.113 -3.884 1.00 87.38 91 TYR A N 1
ATOM 709 C CA . TYR A 1 91 ? 7.307 3.853 -3.803 1.00 87.38 91 TYR A CA 1
ATOM 710 C C . TYR A 1 91 ? 6.995 2.476 -3.214 1.00 87.38 91 TYR A C 1
ATOM 712 O O . TYR A 1 91 ? 6.225 2.358 -2.258 1.00 87.38 91 TYR A O 1
ATOM 720 N N . SER A 1 92 ? 7.630 1.434 -3.753 1.00 88.25 92 SER A N 1
ATOM 721 C CA . SER A 1 92 ? 7.437 0.055 -3.304 1.00 88.25 92 SER A CA 1
ATOM 722 C C . SER A 1 92 ? 7.860 -0.139 -1.842 1.00 88.25 92 SER A C 1
ATOM 724 O O . SER A 1 92 ? 7.132 -0.768 -1.067 1.00 88.25 92 SER A O 1
ATOM 726 N N . ALA A 1 93 ? 8.993 0.441 -1.434 1.00 90.56 93 ALA A N 1
ATOM 727 C CA . ALA A 1 93 ? 9.496 0.352 -0.064 1.00 90.56 93 ALA A CA 1
ATOM 728 C C . ALA A 1 93 ? 8.561 1.042 0.942 1.00 90.56 93 ALA A C 1
ATOM 730 O O . ALA A 1 93 ? 8.196 0.441 1.955 1.00 90.56 93 ALA A O 1
ATOM 731 N N . VAL A 1 94 ? 8.125 2.269 0.637 1.00 89.81 94 VAL A N 1
ATOM 732 C CA . VAL A 1 94 ? 7.208 3.041 1.487 1.00 89.81 94 VAL A CA 1
ATOM 733 C C . VAL A 1 94 ? 5.855 2.337 1.599 1.00 89.81 94 VAL A C 1
ATOM 735 O O . VAL A 1 94 ? 5.365 2.119 2.703 1.00 89.81 94 VAL A O 1
ATOM 738 N N . MET A 1 95 ? 5.248 1.903 0.492 1.00 88.31 95 MET A N 1
ATOM 739 C CA . MET A 1 95 ? 3.954 1.210 0.566 1.00 88.31 95 MET A CA 1
ATOM 740 C C . MET A 1 95 ? 4.042 -0.110 1.338 1.00 88.31 95 MET A C 1
ATOM 742 O O . MET A 1 95 ? 3.121 -0.453 2.080 1.00 88.31 95 MET A O 1
ATOM 746 N N . THR A 1 96 ? 5.153 -0.837 1.207 1.00 91.00 96 THR A N 1
ATOM 747 C CA . THR A 1 96 ? 5.372 -2.086 1.944 1.00 91.00 96 THR A CA 1
ATOM 748 C C . THR A 1 96 ? 5.512 -1.829 3.447 1.00 91.00 96 THR A C 1
ATOM 750 O O . THR A 1 96 ? 4.867 -2.516 4.240 1.00 91.00 96 THR A O 1
ATOM 753 N N . SER A 1 97 ? 6.281 -0.815 3.859 1.00 92.31 97 SER A N 1
ATOM 754 C CA . SER A 1 97 ? 6.446 -0.479 5.280 1.00 92.31 97 SER A CA 1
ATOM 755 C C . SER A 1 97 ? 5.136 -0.012 5.922 1.00 92.31 97 SER A C 1
ATOM 757 O O . SER A 1 97 ? 4.769 -0.511 6.989 1.00 92.31 97 SER A O 1
ATOM 759 N N . PHE A 1 98 ? 4.374 0.856 5.247 1.00 91.00 98 PHE A N 1
ATOM 760 C CA . PHE A 1 98 ? 3.041 1.264 5.702 1.00 91.00 98 PHE A CA 1
ATOM 761 C C . PHE A 1 98 ? 2.058 0.088 5.744 1.00 91.00 98 PHE A C 1
ATOM 763 O O . PHE A 1 98 ? 1.244 0.021 6.662 1.00 91.00 98 PHE A O 1
ATOM 770 N N . GLY A 1 99 ? 2.149 -0.858 4.805 1.00 90.88 99 GLY A N 1
ATOM 771 C CA . GLY A 1 99 ? 1.346 -2.082 4.815 1.00 90.88 99 GLY A CA 1
ATOM 772 C C . GLY A 1 99 ? 1.588 -2.931 6.066 1.00 90.88 99 GLY A C 1
ATOM 773 O O . GLY A 1 99 ? 0.635 -3.315 6.743 1.00 90.88 99 GLY A O 1
ATOM 774 N N . PHE A 1 100 ? 2.851 -3.165 6.430 1.00 92.38 100 PHE A N 1
ATOM 775 C CA . PHE A 1 100 ? 3.193 -3.888 7.661 1.00 92.38 100 PHE A CA 1
ATOM 776 C C . PHE A 1 100 ? 2.761 -3.137 8.925 1.00 92.38 100 PHE A C 1
ATOM 778 O O . PHE A 1 100 ? 2.190 -3.745 9.832 1.00 92.38 100 PHE A O 1
ATOM 785 N N . ALA A 1 101 ? 2.976 -1.820 8.975 1.00 93.19 101 ALA A N 1
ATOM 786 C CA . ALA A 1 101 ? 2.526 -0.997 10.094 1.00 93.19 101 ALA A CA 1
ATOM 787 C C . ALA A 1 101 ? 0.996 -1.040 10.249 1.00 93.19 101 ALA A C 1
ATOM 789 O O . ALA A 1 101 ? 0.493 -1.204 11.359 1.00 93.19 101 ALA A O 1
ATOM 790 N N . ALA A 1 102 ? 0.254 -0.965 9.140 1.00 90.12 102 ALA A N 1
ATOM 791 C CA . ALA A 1 102 ? -1.201 -1.058 9.141 1.00 90.12 102 ALA A CA 1
ATOM 792 C C . ALA A 1 102 ? -1.688 -2.412 9.670 1.00 90.12 102 ALA A C 1
ATOM 794 O O . ALA A 1 102 ? -2.616 -2.434 10.469 1.00 90.12 102 ALA A O 1
ATOM 795 N N . LEU A 1 103 ? -1.049 -3.525 9.290 1.00 90.69 103 LEU A N 1
ATOM 796 C CA . LEU A 1 103 ? -1.385 -4.853 9.821 1.00 90.69 103 LEU A CA 1
ATOM 797 C C . LEU A 1 103 ? -1.180 -4.935 11.339 1.00 90.69 103 LEU A C 1
ATOM 799 O O . LEU A 1 103 ? -2.049 -5.441 12.049 1.00 90.69 103 LEU A O 1
ATOM 803 N N . PHE A 1 104 ? -0.058 -4.414 11.841 1.00 92.12 104 PHE A N 1
ATOM 804 C CA . PHE A 1 104 ? 0.237 -4.406 13.274 1.00 92.12 104 PHE A CA 1
ATOM 805 C C . PHE A 1 104 ? -0.769 -3.555 14.059 1.00 92.12 104 PHE A C 1
ATOM 807 O O . PHE A 1 104 ? -1.338 -4.017 15.048 1.00 92.12 104 PHE A O 1
ATOM 814 N N . LEU A 1 105 ? -1.038 -2.335 13.586 1.00 90.62 105 LEU A N 1
ATOM 815 C CA . LEU A 1 105 ? -2.006 -1.432 14.209 1.00 90.62 105 LEU A CA 1
ATOM 816 C C . LEU A 1 105 ? -3.430 -1.990 14.142 1.00 90.62 105 LEU A C 1
ATOM 818 O O . LEU A 1 105 ? -4.166 -1.884 15.116 1.00 90.62 105 LEU A O 1
ATOM 822 N N . TYR A 1 106 ? -3.807 -2.616 13.024 1.00 88.50 106 TYR A N 1
ATOM 823 C CA . TYR A 1 106 ? -5.108 -3.264 12.860 1.00 88.50 106 TYR A CA 1
ATOM 824 C C . TYR A 1 106 ? -5.302 -4.375 13.889 1.00 88.50 106 TYR A C 1
ATOM 826 O O . TYR A 1 106 ? -6.319 -4.408 14.576 1.00 88.50 106 TYR A O 1
ATOM 834 N N . LYS A 1 107 ? -4.300 -5.249 14.041 1.00 89.75 107 LYS A N 1
ATOM 835 C CA . LYS A 1 107 ? -4.317 -6.308 15.051 1.00 89.75 107 LYS A CA 1
ATOM 836 C C . LYS A 1 107 ? -4.452 -5.723 16.461 1.00 89.75 107 LYS A C 1
ATOM 838 O O . LYS A 1 107 ? -5.348 -6.117 17.200 1.00 89.75 107 LYS A O 1
ATOM 843 N N . SER A 1 108 ? -3.628 -4.729 16.792 1.00 89.19 108 SER A N 1
ATOM 844 C CA . SER A 1 108 ? -3.673 -4.060 18.096 1.00 89.19 108 SER A CA 1
ATOM 845 C C . SER A 1 108 ? -5.004 -3.349 18.368 1.00 89.19 108 SER A C 1
ATOM 847 O O . SER A 1 108 ? -5.368 -3.192 19.528 1.00 89.19 108 SER A O 1
ATOM 849 N N . ALA A 1 109 ? -5.713 -2.888 17.336 1.00 86.69 109 ALA A N 1
ATOM 850 C CA . ALA A 1 109 ? -7.008 -2.228 17.478 1.00 86.69 109 ALA A CA 1
ATOM 851 C C . ALA A 1 109 ? -8.175 -3.207 17.685 1.00 86.69 109 ALA A C 1
ATOM 853 O O . ALA A 1 109 ? -9.225 -2.779 18.144 1.00 86.69 109 ALA A O 1
ATOM 854 N N . ILE A 1 110 ? -8.018 -4.483 17.317 1.00 84.25 110 ILE A N 1
ATOM 855 C CA . ILE A 1 110 ? -9.031 -5.529 17.538 1.00 84.25 110 ILE A CA 1
ATOM 856 C C . ILE A 1 110 ? -8.847 -6.218 18.893 1.00 84.25 110 ILE A C 1
ATOM 858 O O . ILE A 1 110 ? -9.820 -6.672 19.484 1.00 84.25 110 ILE A O 1
ATOM 862 N N . GLU A 1 111 ? -7.604 -6.344 19.359 1.00 84.88 111 GLU A N 1
ATOM 863 C CA . GLU A 1 111 ? -7.282 -7.019 20.623 1.00 84.88 111 GLU A CA 1
ATOM 864 C C . GLU A 1 111 ? -7.541 -6.153 21.875 1.00 84.88 111 GLU A C 1
ATOM 866 O O . GLU A 1 111 ? -7.533 -6.696 22.978 1.00 84.88 111 GLU A O 1
ATOM 871 N N . ASN A 1 112 ? -7.776 -4.843 21.712 1.00 64.31 112 ASN A N 1
ATOM 872 C CA . ASN A 1 112 ? -8.180 -3.908 22.777 1.00 64.31 112 ASN A CA 1
ATOM 873 C C . ASN A 1 112 ? -9.691 -3.665 22.760 1.00 64.31 112 ASN A C 1
ATOM 875 O O . ASN A 1 112 ? -10.267 -3.540 23.863 1.00 64.31 112 ASN A O 1
#

InterPro domains:
  IPR010291 Ion channel regulatory protein, UNC-93 [PF05978] (2-104)
  IPR036259 MFS transporter superfamily [SSF103473] (22-104)
  IPR051617 UNC-93-like transmembrane regulator [PTHR23294] (1-108)

pLDDT: mean 89.21, std 5.24, range [64.31, 96.69]

Radius of gyration: 17.01 Å; chains: 1; bounding box: 38×26×45 Å